Protein AF-A0A971JPU5-F1 (afdb_monomer_lite)

Foldseek 3Di:
DAQCPVCVVQLVVLCVVLVVFFPDWDWAADDDPVDRGNDTDIDTDTDDDVVSVVVSQVSQCPRPPDDGDDDDDDDD

Sequence (76 aa):
MQNRGENALRVQQVLTEYGCYIKTRLGLHEVDENFCSTGGVLILEMFGDLAKCEAMRDKLSVIEGIEVKEMIFEHD

pLDDT: mean 86.53, std 12.98, range [50.88, 97.44]

Structure (mmCIF, N/CA/C/O backbone):
data_AF-A0A971JPU5-F1
#
_entry.id   AF-A0A971JPU5-F1
#
loop_
_atom_site.group_PDB
_atom_site.id
_atom_site.type_symbol
_atom_site.label_atom_id
_atom_site.label_alt_id
_atom_site.label_comp_id
_atom_site.label_asym_id
_atom_site.label_entity_id
_atom_site.label_seq_id
_atom_site.pdbx_PDB_ins_code
_atom_site.Cartn_x
_atom_site.Cartn_y
_atom_site.Cartn_z
_atom_site.occupancy
_atom_site.B_iso_or_equiv
_atom_site.auth_seq_id
_atom_site.auth_comp_id
_atom_site.auth_asym_id
_atom_site.auth_atom_id
_atom_site.pdbx_PDB_model_num
ATOM 1 N N . MET A 1 1 ? -9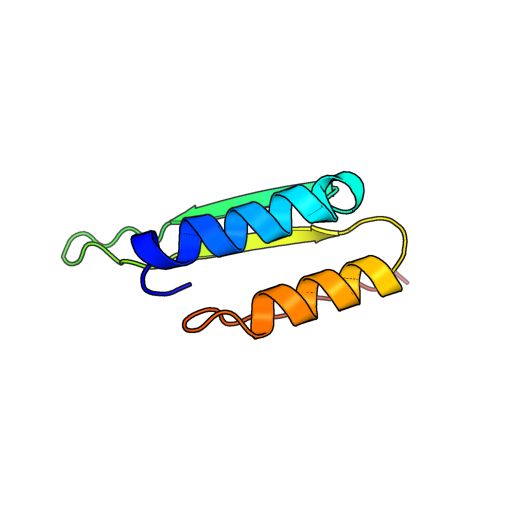.216 2.975 5.342 1.00 57.94 1 MET A N 1
ATOM 2 C CA . MET A 1 1 ? -8.852 1.783 6.152 1.00 57.94 1 MET A CA 1
ATOM 3 C C . MET A 1 1 ? -9.707 1.777 7.405 1.00 57.94 1 MET A C 1
ATOM 5 O O . MET A 1 1 ? -9.729 2.800 8.060 1.00 57.94 1 MET A O 1
ATOM 9 N N . GLN A 1 2 ? -10.410 0.694 7.726 1.00 65.75 2 GLN A N 1
ATOM 10 C CA . GLN A 1 2 ? -11.142 0.500 8.987 1.00 65.75 2 GLN A CA 1
ATOM 11 C C . GLN A 1 2 ? -10.374 -0.480 9.892 1.00 65.75 2 GLN A C 1
ATOM 13 O O . GLN A 1 2 ? -9.539 -1.244 9.400 1.00 65.75 2 GLN A O 1
ATOM 18 N N . ASN A 1 3 ? -10.611 -0.440 11.210 1.00 68.69 3 ASN A N 1
ATOM 19 C CA . ASN A 1 3 ? -9.893 -1.248 12.212 1.00 68.69 3 ASN A CA 1
ATOM 20 C C . ASN A 1 3 ? -8.364 -1.131 12.094 1.00 68.69 3 ASN A C 1
ATOM 22 O O . ASN A 1 3 ? -7.640 -2.127 12.007 1.00 68.69 3 ASN A O 1
ATOM 26 N N . ARG A 1 4 ? -7.860 0.115 12.099 1.00 66.12 4 ARG A N 1
ATOM 27 C CA . ARG A 1 4 ? -6.430 0.424 11.930 1.00 66.12 4 ARG A CA 1
ATOM 28 C C . ARG A 1 4 ? -5.510 -0.453 12.784 1.00 66.12 4 ARG A C 1
ATOM 30 O O . ARG A 1 4 ? -4.470 -0.850 12.283 1.00 66.12 4 ARG A O 1
ATOM 37 N N . GLY A 1 5 ? -5.868 -0.755 14.033 1.00 72.38 5 GLY A N 1
ATOM 38 C CA . GLY A 1 5 ? -5.038 -1.564 14.936 1.00 72.38 5 GLY A CA 1
ATOM 39 C C . GLY A 1 5 ? -4.714 -2.959 14.390 1.00 72.38 5 GLY A C 1
ATOM 40 O O . GLY A 1 5 ? -3.545 -3.325 14.307 1.00 72.38 5 GLY A O 1
ATOM 41 N N . GLU A 1 6 ? -5.731 -3.705 13.962 1.00 75.38 6 GLU A N 1
ATOM 42 C CA . GLU A 1 6 ? -5.573 -5.075 13.450 1.00 75.38 6 GLU A CA 1
ATOM 43 C C . GLU A 1 6 ? -4.945 -5.086 12.053 1.00 75.38 6 GLU A C 1
ATOM 45 O O . GLU A 1 6 ? -4.042 -5.870 11.752 1.00 75.38 6 GLU A O 1
ATOM 50 N N . ASN A 1 7 ? -5.377 -4.158 11.201 1.00 84.25 7 ASN A N 1
ATOM 51 C CA . ASN A 1 7 ? -4.953 -4.112 9.809 1.00 84.25 7 ASN A CA 1
ATOM 52 C C . ASN A 1 7 ? -3.581 -3.447 9.611 1.00 84.25 7 ASN A C 1
ATOM 5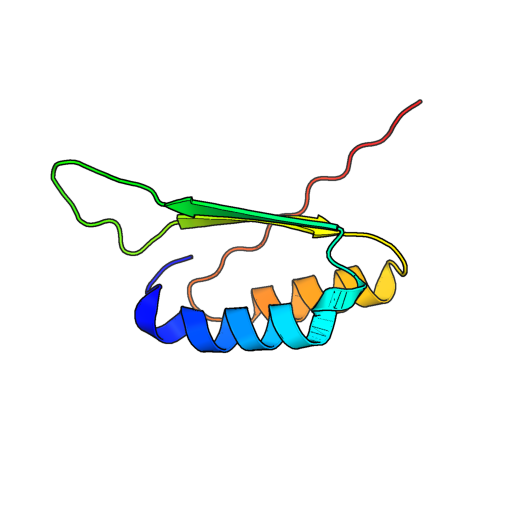4 O O . ASN A 1 7 ? -2.935 -3.682 8.587 1.00 84.25 7 ASN A O 1
ATOM 58 N N . ALA A 1 8 ? -3.092 -2.649 10.570 1.00 85.94 8 ALA A N 1
ATOM 59 C CA . ALA A 1 8 ? -1.825 -1.922 10.440 1.00 85.94 8 ALA A CA 1
ATOM 60 C C . ALA A 1 8 ? -0.644 -2.856 10.200 1.00 85.94 8 ALA A C 1
ATOM 62 O O . ALA A 1 8 ? 0.220 -2.535 9.387 1.00 85.94 8 ALA A O 1
ATOM 63 N N . LEU A 1 9 ? -0.616 -4.013 10.866 1.00 90.12 9 LEU A N 1
ATOM 64 C CA . LEU A 1 9 ? 0.488 -4.955 10.723 1.00 90.12 9 LEU A CA 1
ATOM 65 C C . LEU A 1 9 ? 0.527 -5.556 9.311 1.00 90.12 9 LEU A C 1
ATOM 67 O O . LEU A 1 9 ? 1.580 -5.568 8.677 1.00 90.12 9 LEU A O 1
ATOM 71 N N . ARG A 1 10 ? -0.633 -5.984 8.795 1.00 92.62 10 ARG A N 1
ATOM 72 C CA . ARG A 1 10 ? -0.772 -6.579 7.453 1.00 92.62 10 ARG A CA 1
ATOM 73 C C . ARG A 1 10 ? -0.442 -5.563 6.364 1.00 92.62 10 ARG A C 1
ATOM 75 O O . ARG A 1 10 ? 0.334 -5.862 5.463 1.00 92.62 10 ARG A O 1
ATOM 82 N N . VAL A 1 11 ? -0.955 -4.337 6.490 1.00 93.62 11 VAL A N 1
ATOM 83 C CA . VAL A 1 11 ? -0.597 -3.238 5.581 1.00 93.62 11 VAL A CA 1
ATOM 84 C C . VAL A 1 11 ? 0.903 -2.993 5.627 1.00 93.62 11 VAL A C 1
ATOM 86 O O . VAL A 1 11 ? 1.550 -2.983 4.587 1.00 93.62 11 VAL A O 1
ATOM 89 N N . GLN A 1 12 ? 1.489 -2.853 6.816 1.00 93.69 12 GLN A N 1
ATOM 90 C CA . GLN A 1 12 ? 2.913 -2.567 6.959 1.00 93.69 12 GLN A CA 1
ATOM 91 C C . GLN A 1 12 ? 3.800 -3.671 6.365 1.00 93.69 12 GLN A C 1
ATOM 93 O O . GLN A 1 12 ? 4.844 -3.352 5.798 1.00 93.69 12 GLN A O 1
ATOM 98 N N . GLN A 1 13 ? 3.390 -4.940 6.441 1.00 96.06 13 GLN A N 1
ATOM 99 C CA . GLN A 1 13 ? 4.079 -6.050 5.775 1.00 96.06 13 GLN A CA 1
ATOM 100 C C . GLN A 1 13 ? 4.092 -5.874 4.254 1.00 96.06 13 GLN A C 1
ATOM 102 O O . GLN A 1 13 ? 5.166 -5.927 3.658 1.00 96.06 13 GLN A O 1
ATOM 107 N N . VAL A 1 14 ? 2.942 -5.574 3.639 1.00 96.81 14 VAL A N 1
ATOM 108 C CA . VAL A 1 14 ? 2.864 -5.308 2.192 1.00 96.81 14 VAL A CA 1
ATOM 109 C C . VAL A 1 14 ? 3.716 -4.092 1.819 1.00 96.81 14 VAL A C 1
ATOM 111 O O . VAL A 1 14 ? 4.519 -4.158 0.897 1.00 96.81 14 VAL A O 1
ATOM 114 N N . LEU A 1 15 ? 3.631 -2.990 2.569 1.00 96.38 15 LEU A N 1
ATOM 115 C CA . LEU A 1 15 ? 4.443 -1.798 2.284 1.00 96.38 15 LEU A CA 1
ATOM 116 C C . LEU A 1 15 ? 5.951 -2.069 2.396 1.00 96.38 15 LEU A C 1
ATOM 118 O O . LEU A 1 15 ? 6.734 -1.473 1.665 1.00 96.38 15 LEU A O 1
ATOM 122 N N . THR A 1 16 ? 6.357 -2.962 3.302 1.00 96.19 16 THR A N 1
ATOM 123 C CA . THR A 1 16 ? 7.760 -3.368 3.461 1.00 96.19 16 THR A CA 1
ATOM 124 C C . THR A 1 16 ? 8.211 -4.241 2.291 1.00 96.19 16 THR A C 1
ATOM 126 O O . THR A 1 16 ? 9.287 -4.015 1.747 1.00 96.19 16 THR A O 1
ATOM 129 N N . GLU A 1 17 ? 7.379 -5.196 1.866 1.00 97.44 17 GLU A N 1
ATOM 130 C CA . GLU A 1 17 ? 7.668 -6.078 0.728 1.00 97.44 17 GLU A CA 1
ATOM 131 C C . GLU A 1 17 ? 7.855 -5.295 -0.583 1.00 97.44 17 GLU A C 1
ATOM 133 O O . GLU A 1 17 ? 8.733 -5.620 -1.380 1.00 97.44 17 GLU A O 1
ATOM 138 N N . TYR A 1 18 ? 7.073 -4.234 -0.790 1.00 96.81 18 TYR A N 1
ATOM 139 C CA . TYR A 1 18 ? 7.090 -3.433 -2.020 1.00 96.81 18 TYR A CA 1
ATOM 140 C C . TYR A 1 18 ? 7.825 -2.095 -1.876 1.00 96.81 18 TYR A C 1
ATOM 142 O O . TYR A 1 18 ? 7.711 -1.240 -2.751 1.00 96.81 18 TYR A O 1
ATOM 150 N N . GLY A 1 19 ? 8.610 -1.902 -0.811 1.00 95.06 19 GLY A N 1
ATOM 151 C CA . GLY A 1 19 ? 9.224 -0.610 -0.483 1.00 95.06 19 GLY A CA 1
ATOM 152 C C . GLY A 1 19 ? 10.060 0.012 -1.610 1.00 95.06 19 GLY A C 1
ATOM 153 O O . GLY A 1 19 ? 10.057 1.227 -1.766 1.00 95.06 19 GLY A O 1
ATOM 154 N N . CYS A 1 20 ? 10.713 -0.800 -2.448 1.00 95.69 20 CYS A N 1
ATOM 155 C CA . CYS A 1 20 ? 11.495 -0.317 -3.595 1.00 95.69 20 CYS A CA 1
ATOM 156 C C . CYS A 1 20 ? 10.651 0.283 -4.735 1.00 95.69 20 CYS A C 1
ATOM 158 O O . CYS A 1 20 ? 11.209 0.932 -5.616 1.00 95.69 20 CYS A O 1
ATOM 160 N N . TYR A 1 21 ? 9.335 0.064 -4.726 1.00 96.25 21 TYR A N 1
ATOM 161 C CA . TYR A 1 21 ? 8.389 0.554 -5.733 1.00 96.25 21 TYR A CA 1
ATOM 162 C C . TYR A 1 21 ? 7.530 1.716 -5.217 1.00 96.25 21 TYR A C 1
ATOM 164 O O . TYR A 1 21 ? 6.670 2.213 -5.939 1.00 96.25 21 TYR A O 1
ATOM 172 N N . ILE A 1 22 ? 7.750 2.166 -3.978 1.00 96.19 22 ILE A N 1
ATOM 173 C CA . ILE A 1 22 ? 7.038 3.293 -3.373 1.00 96.19 22 ILE A CA 1
ATOM 174 C C . ILE A 1 22 ? 7.949 4.514 -3.436 1.00 96.19 22 ILE A C 1
ATOM 176 O O . ILE A 1 22 ? 8.991 4.558 -2.783 1.00 96.19 22 ILE A O 1
ATOM 180 N N . LYS A 1 23 ? 7.540 5.528 -4.195 1.00 95.81 23 LYS A N 1
ATOM 181 C CA . LYS A 1 23 ? 8.233 6.818 -4.241 1.00 95.81 23 LYS A CA 1
ATOM 182 C C . LYS A 1 23 ? 7.817 7.711 -3.072 1.00 95.81 23 LYS A C 1
ATOM 184 O O . LYS A 1 23 ? 8.674 8.295 -2.415 1.00 95.81 23 LYS A O 1
ATOM 189 N N . THR A 1 24 ? 6.517 7.756 -2.778 1.00 95.94 24 THR A N 1
ATOM 190 C CA . THR A 1 24 ? 5.949 8.582 -1.704 1.00 95.94 24 THR A CA 1
ATOM 191 C C . THR A 1 24 ? 4.906 7.789 -0.922 1.00 95.94 24 THR A C 1
ATOM 193 O O . THR A 1 24 ? 4.079 7.094 -1.507 1.00 95.94 24 THR A O 1
ATOM 196 N N . ARG A 1 25 ? 4.917 7.913 0.412 1.00 95.44 25 ARG A N 1
ATOM 197 C CA . ARG A 1 25 ? 3.911 7.340 1.320 1.00 95.44 25 ARG A CA 1
ATOM 198 C C . ARG A 1 25 ? 3.398 8.425 2.261 1.00 95.44 25 ARG A C 1
ATOM 200 O O . ARG A 1 25 ? 4.133 8.860 3.143 1.00 95.44 25 ARG A O 1
ATOM 207 N N . LEU A 1 26 ? 2.130 8.801 2.124 1.00 95.00 26 LEU A N 1
ATOM 208 C CA . LEU A 1 26 ? 1.473 9.791 2.977 1.00 95.00 26 LEU A CA 1
ATOM 209 C C . LEU A 1 26 ? 0.289 9.159 3.713 1.00 95.00 26 LEU A C 1
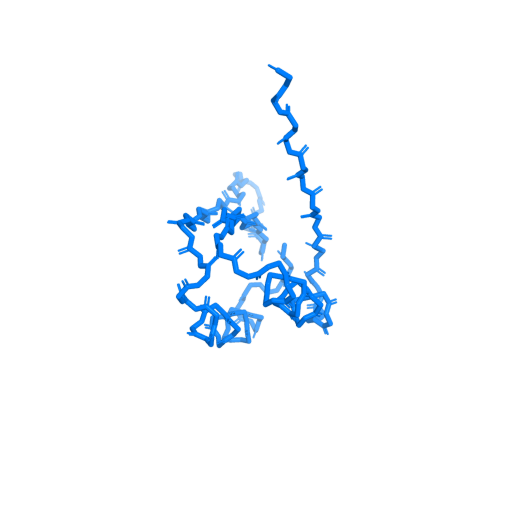ATOM 211 O O . LEU A 1 26 ? -0.675 8.718 3.093 1.00 95.00 26 LEU A O 1
ATOM 215 N N . GLY A 1 27 ? 0.371 9.102 5.043 1.00 91.50 27 GLY A N 1
ATOM 216 C CA . GLY A 1 27 ? -0.725 8.650 5.900 1.00 91.50 27 GLY A CA 1
ATOM 217 C C . GLY A 1 27 ? -1.502 9.838 6.457 1.00 91.50 27 GLY A C 1
ATOM 218 O O . GLY A 1 27 ? -0.925 10.673 7.148 1.00 91.50 27 GLY A O 1
ATOM 219 N N . LEU A 1 28 ? -2.799 9.887 6.182 1.00 88.94 28 LEU A N 1
ATOM 220 C CA . LEU A 1 28 ? -3.735 10.882 6.688 1.00 88.94 28 LEU A CA 1
ATOM 221 C C . LEU A 1 28 ? -4.660 10.211 7.701 1.00 88.94 28 LEU A C 1
ATOM 223 O O . LEU A 1 28 ? -5.259 9.170 7.420 1.00 88.94 28 LEU A O 1
ATOM 227 N N . HIS A 1 29 ? -4.766 10.800 8.884 1.00 84.44 29 HIS A N 1
ATOM 228 C CA . HIS A 1 29 ? -5.689 10.350 9.915 1.00 84.44 29 HIS A CA 1
ATOM 229 C C . HIS A 1 29 ? -6.886 11.290 9.947 1.00 84.44 29 HIS A C 1
ATOM 231 O O . HIS A 1 29 ? -6.710 12.504 10.041 1.00 84.44 29 HIS A O 1
ATOM 237 N N . GLU A 1 30 ? -8.089 10.732 9.857 1.00 71.00 30 GLU A N 1
ATOM 238 C CA . GLU A 1 30 ? -9.297 11.504 10.111 1.00 71.00 30 GLU A CA 1
ATOM 239 C C . GLU A 1 30 ? -9.418 11.713 11.617 1.00 71.00 30 GLU A C 1
ATOM 241 O O . GLU A 1 30 ? -9.513 10.756 12.382 1.00 71.00 30 GLU A O 1
ATOM 246 N N . VAL A 1 31 ? -9.371 12.972 12.036 1.00 67.69 31 VAL A N 1
ATOM 247 C CA . VAL A 1 31 ? -9.635 13.379 13.413 1.00 67.69 31 VAL A CA 1
ATOM 248 C C . VAL A 1 31 ? -11.020 14.011 13.449 1.00 67.69 31 VAL A C 1
ATOM 250 O O . VAL A 1 31 ? -11.278 14.968 12.726 1.00 67.69 31 VAL A O 1
ATOM 253 N N . ASP A 1 32 ? -11.914 13.458 14.264 1.00 63.56 32 ASP A N 1
ATOM 254 C CA . ASP A 1 32 ? -13.220 14.045 14.560 1.00 63.56 32 ASP A CA 1
ATOM 255 C C . ASP A 1 32 ? -13.290 14.317 16.069 1.00 63.56 32 ASP A C 1
ATOM 257 O O . ASP A 1 32 ? -12.845 13.500 16.878 1.00 63.56 32 ASP A O 1
ATOM 261 N N . GLU A 1 33 ? -13.800 15.488 16.456 1.00 61.78 33 GLU A N 1
ATOM 262 C CA . GLU A 1 33 ? -13.863 15.923 17.859 1.00 61.78 33 GLU A CA 1
ATOM 263 C C . GLU A 1 33 ? -14.805 15.049 18.708 1.00 61.78 33 GLU A C 1
ATOM 265 O O . GLU A 1 33 ? -14.674 15.015 19.932 1.00 61.78 33 GLU A O 1
ATOM 270 N N . ASN A 1 34 ? -15.724 14.311 18.073 1.00 60.91 34 ASN A N 1
ATOM 271 C CA . ASN A 1 34 ? -16.760 13.520 18.739 1.00 60.91 34 ASN A CA 1
ATOM 272 C C . ASN A 1 34 ? -16.589 12.003 18.574 1.00 60.91 34 ASN A C 1
ATOM 274 O O . ASN A 1 34 ? -17.231 11.240 19.297 1.00 60.91 34 ASN A O 1
ATOM 278 N N . PHE A 1 35 ? -15.725 11.546 17.663 1.00 55.56 35 PHE A N 1
ATOM 279 C CA . PHE A 1 35 ? -15.410 10.130 17.475 1.00 55.56 35 PHE A CA 1
ATOM 280 C C . PHE A 1 35 ? -13.926 9.946 17.153 1.00 55.56 35 PHE A C 1
ATOM 282 O O . PHE A 1 35 ? -13.398 10.520 16.206 1.00 55.56 35 PHE A O 1
ATOM 289 N N . CYS A 1 36 ? -13.251 9.066 17.895 1.00 50.88 36 CYS A N 1
ATOM 290 C CA . CYS A 1 36 ? -11.954 8.551 17.468 1.00 50.88 36 CYS A CA 1
ATOM 291 C C . CYS A 1 36 ? -12.189 7.711 16.203 1.00 50.88 36 CYS A C 1
ATOM 293 O O . CYS A 1 36 ? -12.547 6.534 16.299 1.00 50.88 36 CYS A O 1
ATOM 295 N N . SER A 1 37 ? -12.083 8.329 15.021 1.00 60.88 37 SER A N 1
ATOM 296 C CA . SER A 1 37 ? -12.212 7.616 13.752 1.00 60.88 37 SER A CA 1
ATOM 297 C C . SER A 1 37 ? -11.122 6.554 13.722 1.00 60.88 37 SER A C 1
ATOM 299 O O . SER A 1 37 ? -9.929 6.845 13.715 1.00 60.88 37 SER A O 1
ATOM 301 N N . THR A 1 38 ? -11.511 5.282 13.719 1.00 67.56 38 THR A N 1
ATOM 302 C CA . THR A 1 38 ? -10.562 4.165 13.600 1.00 67.56 38 THR A CA 1
ATOM 303 C C . THR A 1 38 ? -10.005 4.040 12.180 1.00 67.56 38 THR A C 1
ATOM 305 O O . THR A 1 38 ? -9.331 3.049 11.867 1.00 67.56 38 THR A O 1
ATOM 308 N N . GLY A 1 39 ? -10.280 5.039 11.331 1.00 75.75 39 GLY A N 1
ATOM 309 C CA . GLY A 1 39 ? -9.889 5.086 9.945 1.00 75.75 39 GLY A CA 1
ATOM 310 C C . GLY A 1 39 ? -8.926 6.196 9.552 1.00 75.75 39 GLY A C 1
ATOM 311 O O . GLY A 1 39 ? -8.393 6.970 10.349 1.00 75.75 39 GLY A O 1
ATOM 312 N N . GLY A 1 40 ? -8.603 6.162 8.267 1.00 85.56 40 GLY A N 1
ATOM 313 C CA . GLY A 1 40 ? -7.621 7.028 7.645 1.00 85.56 40 GLY A CA 1
ATOM 314 C C . GLY A 1 40 ? -7.389 6.653 6.189 1.00 85.56 40 GLY A C 1
ATOM 315 O O . GLY A 1 40 ? -7.823 5.589 5.714 1.00 85.56 40 GLY A O 1
ATOM 316 N N . VAL A 1 41 ? -6.676 7.542 5.508 1.00 89.94 41 VAL A N 1
ATOM 317 C CA . VAL A 1 41 ? -6.318 7.444 4.095 1.00 89.94 41 VAL A CA 1
ATOM 318 C C . VAL A 1 41 ? -4.810 7.244 3.989 1.00 89.94 41 VAL A C 1
ATOM 320 O O . VAL A 1 41 ? -4.031 7.901 4.673 1.00 89.94 41 VAL A O 1
ATOM 323 N N . LEU A 1 42 ? -4.389 6.321 3.131 1.00 92.75 42 LEU A N 1
ATOM 324 C CA . LEU A 1 42 ? -2.990 6.132 2.772 1.00 92.75 42 LEU A CA 1
ATOM 325 C C . LEU A 1 42 ? -2.851 6.437 1.286 1.00 92.75 42 LEU A C 1
ATOM 327 O O . LEU A 1 42 ? -3.467 5.763 0.466 1.00 92.75 42 LEU A O 1
ATOM 331 N N . ILE A 1 43 ? -2.045 7.438 0.955 1.00 95.50 43 ILE A N 1
ATOM 332 C CA . ILE A 1 43 ? -1.716 7.790 -0.424 1.00 95.50 43 ILE A CA 1
ATOM 333 C C . ILE A 1 43 ? -0.323 7.244 -0.716 1.00 95.50 43 ILE A C 1
ATOM 335 O O . ILE A 1 43 ? 0.627 7.508 0.028 1.00 95.50 43 ILE A O 1
ATOM 339 N N . LEU A 1 44 ? -0.224 6.460 -1.785 1.00 96.56 44 LEU A N 1
ATOM 340 C CA . LEU A 1 44 ? 1.018 5.875 -2.268 1.00 96.56 44 LEU A CA 1
ATOM 341 C C . LEU A 1 44 ? 1.274 6.383 -3.681 1.00 96.56 44 LEU A C 1
ATOM 343 O O . LEU A 1 44 ? 0.461 6.169 -4.575 1.00 96.56 44 LEU A O 1
ATOM 347 N N . GLU A 1 45 ? 2.410 7.040 -3.872 1.00 95.81 45 GLU A N 1
ATOM 348 C CA . GLU A 1 45 ? 2.941 7.296 -5.205 1.00 95.81 45 GLU A CA 1
ATOM 349 C C . GLU A 1 45 ? 3.865 6.137 -5.564 1.00 95.81 45 GLU A C 1
ATOM 351 O O . GLU A 1 45 ? 4.860 5.887 -4.875 1.00 95.81 45 GLU A O 1
ATOM 356 N N . MET A 1 46 ? 3.521 5.428 -6.632 1.00 94.62 46 MET A N 1
ATOM 357 C CA . MET A 1 46 ? 4.247 4.249 -7.086 1.00 94.62 46 MET A CA 1
ATOM 358 C C . MET A 1 46 ? 5.265 4.610 -8.174 1.00 94.62 46 MET A C 1
ATOM 360 O O . MET A 1 46 ? 5.090 5.571 -8.921 1.00 94.62 46 MET A O 1
ATOM 364 N N . PHE A 1 47 ? 6.348 3.842 -8.268 1.00 92.69 47 PHE A N 1
ATOM 365 C CA . PHE A 1 47 ? 7.405 4.024 -9.261 1.00 92.69 47 PHE A CA 1
ATOM 366 C C . PHE A 1 47 ? 7.972 2.677 -9.724 1.00 92.69 47 PHE A C 1
ATOM 368 O O . PHE A 1 47 ? 8.121 1.743 -8.938 1.00 92.69 47 PHE A O 1
ATOM 375 N N . GLY A 1 48 ? 8.371 2.618 -10.996 1.00 92.69 48 GLY A N 1
ATOM 376 C CA . GLY A 1 48 ? 9.089 1.487 -11.570 1.00 92.69 48 GLY A CA 1
ATOM 377 C C . GLY A 1 48 ? 8.170 0.539 -12.334 1.00 92.69 48 GLY A C 1
ATOM 378 O O . GLY A 1 48 ? 7.394 0.974 -13.180 1.00 92.69 48 GLY A O 1
ATOM 379 N N . ASP A 1 49 ? 8.315 -0.759 -12.073 1.00 94.38 49 ASP A N 1
ATOM 380 C CA . ASP A 1 49 ? 7.611 -1.825 -12.788 1.00 94.38 49 ASP A CA 1
ATOM 381 C C . ASP A 1 49 ? 6.107 -1.825 -12.471 1.00 94.38 49 ASP A C 1
ATOM 383 O O . ASP A 1 49 ? 5.698 -2.109 -11.342 1.00 94.38 49 ASP A O 1
ATOM 387 N N . LEU A 1 50 ? 5.284 -1.559 -13.490 1.00 91.75 50 LEU A N 1
ATOM 388 C CA . LEU A 1 50 ? 3.829 -1.523 -13.370 1.00 91.75 50 LEU A CA 1
ATOM 389 C C . LEU A 1 50 ? 3.255 -2.846 -12.844 1.00 91.75 50 LEU A C 1
ATOM 391 O O . LEU A 1 50 ? 2.368 -2.819 -11.996 1.00 91.75 50 LEU A O 1
ATOM 395 N N . ALA A 1 51 ? 3.810 -3.996 -13.239 1.00 95.88 51 ALA A N 1
ATOM 396 C CA . ALA A 1 51 ? 3.332 -5.294 -12.761 1.00 95.88 51 ALA A CA 1
ATOM 397 C C . ALA A 1 51 ? 3.544 -5.457 -11.245 1.00 95.88 51 ALA A C 1
ATOM 399 O O . ALA A 1 51 ? 2.762 -6.115 -10.555 1.00 95.88 51 ALA A O 1
ATOM 400 N N . LYS A 1 52 ? 4.594 -4.836 -10.693 1.00 9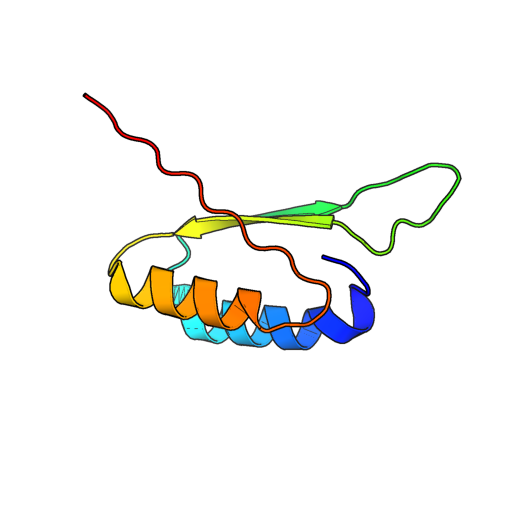5.88 52 LYS A N 1
ATOM 401 C CA . LYS A 1 52 ? 4.845 -4.815 -9.244 1.00 95.88 52 LYS A CA 1
ATOM 402 C C . LYS A 1 52 ? 3.889 -3.872 -8.526 1.00 95.88 52 LYS A C 1
ATOM 404 O O . LYS A 1 52 ? 3.424 -4.221 -7.441 1.00 95.88 52 LYS A O 1
ATOM 409 N N . CYS A 1 53 ? 3.565 -2.734 -9.134 1.00 93.75 53 CYS A N 1
ATOM 410 C CA . CYS A 1 53 ? 2.562 -1.801 -8.624 1.00 93.75 53 CYS A CA 1
ATOM 411 C C . CYS A 1 53 ? 1.169 -2.451 -8.568 1.00 93.75 53 CYS A C 1
ATOM 413 O O . CYS A 1 53 ? 0.510 -2.397 -7.530 1.00 93.75 53 CYS A O 1
ATOM 415 N N . GLU A 1 54 ? 0.759 -3.142 -9.634 1.00 95.25 54 GLU A N 1
ATOM 416 C CA . GLU A 1 54 ? -0.509 -3.880 -9.691 1.00 95.25 54 GLU A CA 1
ATOM 417 C C . GLU A 1 54 ? -0.553 -5.012 -8.659 1.00 95.25 54 GLU A C 1
ATOM 419 O O . GLU A 1 54 ? -1.505 -5.113 -7.887 1.00 95.25 54 GLU A O 1
ATOM 424 N N . ALA A 1 55 ? 0.518 -5.805 -8.546 1.00 97.12 55 ALA A N 1
ATOM 425 C CA . ALA A 1 55 ? 0.588 -6.870 -7.545 1.00 97.12 55 ALA A CA 1
ATOM 426 C C . ALA A 1 55 ? 0.484 -6.337 -6.103 1.00 97.12 55 ALA A C 1
ATOM 428 O O . ALA A 1 55 ? -0.107 -6.985 -5.236 1.00 97.12 55 ALA A O 1
ATOM 429 N N . MET A 1 56 ? 1.053 -5.159 -5.830 1.00 96.62 56 MET A N 1
ATOM 430 C CA . MET A 1 56 ? 0.923 -4.496 -4.533 1.00 96.62 56 MET A CA 1
ATOM 431 C C . MET A 1 56 ? -0.516 -4.035 -4.275 1.00 96.62 56 MET A C 1
ATOM 433 O O . MET A 1 56 ? -1.043 -4.270 -3.184 1.00 96.62 56 MET A O 1
ATOM 437 N N . ARG A 1 57 ? -1.155 -3.402 -5.268 1.00 95.81 57 ARG A N 1
ATOM 438 C CA . ARG A 1 57 ? -2.562 -2.976 -5.209 1.00 95.81 57 ARG A CA 1
AT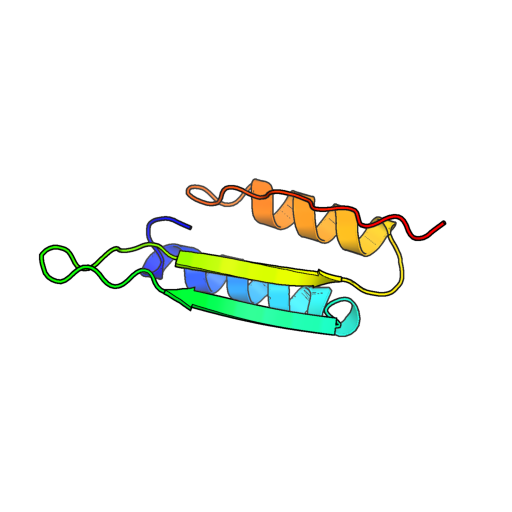OM 439 C C . ARG A 1 57 ? -3.465 -4.158 -4.871 1.00 95.81 57 ARG A C 1
ATOM 441 O O . ARG A 1 57 ? -4.263 -4.073 -3.938 1.00 95.81 57 ARG A O 1
ATOM 448 N N . ASP A 1 58 ? -3.287 -5.271 -5.573 1.00 96.75 58 ASP A N 1
ATOM 449 C CA . ASP A 1 58 ? -4.110 -6.465 -5.397 1.00 96.75 58 ASP A CA 1
ATOM 450 C C . ASP A 1 58 ? -3.927 -7.054 -3.989 1.00 96.75 58 ASP A C 1
ATOM 452 O O . ASP A 1 58 ? -4.910 -7.338 -3.302 1.00 96.75 58 ASP A O 1
ATOM 456 N N . LYS A 1 59 ? -2.688 -7.125 -3.483 1.00 96.88 59 LYS A N 1
ATOM 457 C CA . LYS A 1 59 ? -2.415 -7.552 -2.099 1.00 96.88 59 LYS A CA 1
ATOM 458 C C . LYS A 1 59 ? -3.037 -6.653 -1.035 1.00 96.88 59 LYS A C 1
ATOM 460 O O . LYS A 1 59 ? -3.435 -7.156 0.012 1.00 96.88 59 LYS A O 1
ATOM 465 N N . LEU A 1 60 ? -3.112 -5.344 -1.268 1.00 95.75 60 LEU A N 1
ATOM 466 C CA . LEU A 1 60 ? -3.789 -4.427 -0.348 1.00 95.75 60 LEU A CA 1
ATOM 467 C C . LEU A 1 60 ? -5.313 -4.598 -0.402 1.00 95.75 60 LEU A C 1
ATOM 469 O O . LEU A 1 60 ? -5.957 -4.541 0.642 1.00 95.75 60 LEU A O 1
ATOM 473 N N . SER A 1 61 ? -5.878 -4.850 -1.587 1.00 95.19 61 SER A N 1
ATOM 474 C CA . SER A 1 61 ? -7.331 -4.969 -1.795 1.00 95.19 61 SER A CA 1
ATOM 475 C C . SER A 1 61 ? -7.974 -6.187 -1.124 1.00 95.19 61 SER A C 1
ATOM 477 O O . SER A 1 61 ? -9.164 -6.164 -0.826 1.00 95.19 61 SER A O 1
ATOM 479 N N . VAL A 1 62 ? -7.196 -7.236 -0.840 1.00 95.62 62 VAL A N 1
ATOM 480 C CA . VAL A 1 62 ? -7.684 -8.441 -0.145 1.00 95.62 62 VAL A CA 1
ATOM 481 C C . VAL A 1 62 ? -7.651 -8.321 1.383 1.00 95.62 62 VAL A C 1
ATOM 483 O O . VAL A 1 62 ? -8.067 -9.245 2.084 1.00 95.62 62 VAL A O 1
ATOM 486 N N . ILE A 1 63 ? -7.133 -7.216 1.929 1.00 92.38 63 ILE A N 1
ATOM 487 C CA . ILE A 1 63 ? -7.153 -6.959 3.372 1.00 92.38 63 ILE A CA 1
ATOM 488 C C . ILE A 1 63 ? -8.533 -6.407 3.741 1.00 92.38 63 ILE A C 1
ATOM 490 O O . ILE A 1 63 ? -8.927 -5.327 3.304 1.00 92.38 63 ILE A O 1
ATOM 494 N N . GLU A 1 64 ? -9.262 -7.148 4.574 1.00 89.81 64 GLU A N 1
ATOM 495 C CA . GLU A 1 64 ? -10.589 -6.762 5.055 1.00 89.81 64 GLU A CA 1
ATOM 496 C C . GLU A 1 64 ? -10.584 -5.358 5.685 1.00 89.81 64 GLU A C 1
ATOM 498 O O . GLU A 1 64 ? -9.710 -5.024 6.482 1.00 89.81 64 GLU A O 1
ATOM 503 N N . GLY A 1 65 ? -11.557 -4.517 5.327 1.00 88.06 65 GLY A N 1
ATOM 504 C CA . GLY A 1 65 ? -11.644 -3.135 5.816 1.00 88.06 65 GLY A CA 1
ATOM 505 C C . GLY A 1 65 ? -10.733 -2.137 5.086 1.00 88.06 65 GLY A C 1
ATOM 506 O O . GLY A 1 65 ? -10.618 -0.983 5.517 1.00 88.06 65 GLY A O 1
ATOM 507 N N . ILE A 1 66 ? -10.087 -2.533 3.985 1.00 90.94 66 ILE A N 1
ATOM 508 C CA . ILE A 1 66 ? -9.319 -1.635 3.115 1.00 90.94 66 ILE A CA 1
ATOM 509 C C . ILE A 1 66 ? -10.011 -1.497 1.763 1.00 90.94 66 ILE A C 1
ATOM 511 O O . ILE A 1 66 ? -10.253 -2.471 1.063 1.00 90.94 66 ILE A O 1
ATOM 515 N N . GLU A 1 67 ? -10.288 -0.253 1.386 1.00 92.19 67 GLU A N 1
ATOM 516 C CA . GLU A 1 67 ? -10.684 0.115 0.032 1.00 92.19 67 GLU A CA 1
ATOM 517 C C . GLU A 1 67 ? -9.453 0.687 -0.674 1.00 92.19 67 GLU A C 1
ATOM 519 O O . GLU A 1 67 ? -8.791 1.585 -0.144 1.00 92.19 67 GLU A O 1
ATOM 524 N N . VAL A 1 68 ? -9.134 0.153 -1.852 1.00 95.00 68 VAL A N 1
ATOM 525 C CA . VAL A 1 68 ? -8.010 0.610 -2.673 1.00 95.00 68 VAL A CA 1
ATOM 526 C C . VAL A 1 68 ? -8.568 1.288 -3.916 1.00 95.00 68 VAL A C 1
ATOM 528 O O . VAL A 1 68 ? -9.426 0.729 -4.596 1.00 95.00 68 VAL A O 1
ATOM 531 N N . LYS A 1 69 ? -8.079 2.494 -4.210 1.00 94.69 69 LYS A N 1
ATOM 532 C CA . LYS A 1 69 ? -8.406 3.247 -5.425 1.00 94.69 69 LYS A CA 1
ATOM 533 C C . LYS A 1 69 ? -7.130 3.647 -6.134 1.00 94.69 69 LYS A C 1
ATOM 535 O O . LYS A 1 69 ? -6.116 3.905 -5.490 1.00 94.69 69 LYS A O 1
ATOM 540 N N . GLU A 1 70 ? -7.217 3.710 -7.451 1.00 93.44 70 GLU A N 1
ATOM 541 C CA . GLU A 1 70 ? -6.128 4.122 -8.322 1.00 93.44 70 GLU A CA 1
ATOM 542 C C . GLU A 1 70 ? -6.443 5.487 -8.937 1.00 93.44 70 GLU A C 1
ATOM 544 O O . GLU A 1 70 ? -7.598 5.801 -9.229 1.00 93.44 70 GLU A O 1
ATOM 549 N N . MET A 1 71 ? -5.406 6.305 -9.100 1.00 92.06 71 MET A N 1
ATOM 550 C CA . MET A 1 71 ? -5.481 7.613 -9.738 1.00 92.06 71 MET A CA 1
ATOM 551 C C . MET A 1 71 ? -4.349 7.696 -10.756 1.00 92.06 71 MET A C 1
ATOM 553 O O . MET A 1 71 ? -3.177 7.666 -10.383 1.00 92.06 71 MET A O 1
ATOM 557 N N . ILE A 1 72 ? -4.712 7.761 -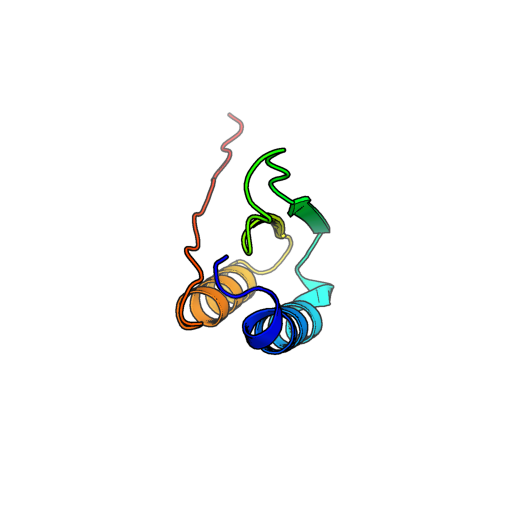12.035 1.00 88.88 72 ILE A N 1
ATOM 558 C CA . ILE A 1 72 ? -3.770 7.815 -13.153 1.00 88.88 72 ILE A CA 1
ATOM 559 C C . ILE A 1 72 ? -3.733 9.256 -13.656 1.00 88.88 72 ILE A C 1
ATOM 561 O O . ILE A 1 72 ? -4.777 9.847 -13.928 1.00 88.88 72 ILE A O 1
ATOM 565 N N . PHE A 1 73 ? -2.531 9.818 -13.751 1.00 86.56 73 PHE A N 1
ATOM 566 C CA . PHE A 1 73 ? -2.300 11.157 -14.284 1.00 86.56 73 PHE A CA 1
ATOM 567 C C . PHE A 1 73 ? -1.577 11.046 -15.623 1.00 86.56 73 PHE A C 1
ATOM 569 O O . PHE A 1 73 ? -0.396 10.699 -15.667 1.00 86.56 73 PHE A O 1
ATOM 576 N N . GLU A 1 74 ? -2.277 11.356 -16.707 1.00 83.94 74 GLU A N 1
ATOM 577 C CA . GLU A 1 74 ? -1.686 11.500 -18.037 1.00 83.94 74 GLU A CA 1
ATOM 578 C C . GLU A 1 74 ? -1.223 12.952 -18.213 1.00 83.94 74 GLU A C 1
ATOM 580 O O . GLU A 1 74 ? -1.910 13.885 -17.795 1.00 83.94 74 GLU A O 1
ATOM 585 N N . HIS A 1 75 ? -0.029 13.145 -18.769 1.00 69.00 75 HIS A N 1
ATOM 586 C CA . HIS A 1 75 ? 0.468 14.460 -19.164 1.00 69.00 75 HIS A CA 1
ATOM 587 C C . HIS A 1 75 ? 0.639 14.423 -20.684 1.00 69.00 75 HIS A C 1
ATOM 589 O O . HIS A 1 75 ? 1.522 13.709 -21.162 1.00 69.00 75 HIS A O 1
ATOM 595 N N . ASP A 1 76 ? -0.233 15.131 -21.405 1.00 54.44 76 ASP A N 1
ATOM 596 C CA . ASP A 1 76 ? -0.056 15.441 -22.833 1.00 54.44 76 ASP A CA 1
ATOM 597 C C . ASP A 1 76 ? 1.111 16.421 -23.054 1.00 54.44 76 ASP A C 1
ATOM 599 O O . ASP A 1 76 ? 1.288 17.343 -22.217 1.00 54.44 76 ASP A O 1
#

Secondary structure (DSSP, 8-state):
--SHHHHHHHHHHHHHHTGGGEEEEEEEE---SSS--S-EEEEEEE-S-HHHHHHHHHHHHTSTT-----------

Radius of gyration: 13.52 Å; chains: 1; bounding box: 28×24×42 Å